Protein AF-A0A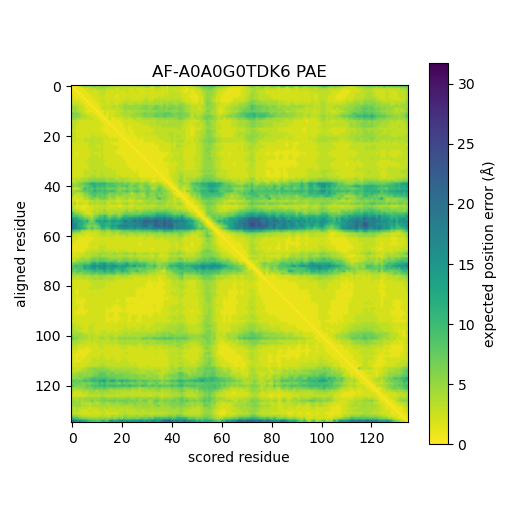0G0TDK6-F1 (afdb_monomer)

Mean predicted aligned error: 4.23 Å

pLDDT: mean 89.74, std 7.73, range [58.31, 97.94]

Structure (mmCIF, N/CA/C/O backbone):
data_AF-A0A0G0TDK6-F1
#
_entry.id   AF-A0A0G0TDK6-F1
#
loop_
_atom_site.group_PDB
_atom_site.id
_atom_site.type_symbol
_atom_site.label_atom_id
_atom_site.label_alt_id
_atom_site.label_comp_id
_atom_site.label_asym_id
_atom_site.label_entity_id
_atom_site.label_seq_id
_atom_site.pdbx_PDB_ins_code
_atom_site.Cartn_x
_atom_site.Cartn_y
_atom_site.Cartn_z
_atom_site.occupancy
_atom_site.B_iso_or_equiv
_atom_site.auth_seq_id
_atom_site.auth_comp_id
_atom_site.auth_asym_id
_atom_site.auth_atom_id
_atom_site.pdbx_PDB_model_num
ATOM 1 N N . MET A 1 1 ? -0.897 4.056 -14.294 1.00 89.38 1 MET A N 1
ATOM 2 C CA . MET A 1 1 ? -0.627 3.531 -12.942 1.00 89.38 1 MET A CA 1
ATOM 3 C C . MET A 1 1 ? -1.847 3.792 -12.076 1.00 89.38 1 MET A C 1
ATOM 5 O O . MET A 1 1 ? -2.436 4.852 -12.238 1.00 89.38 1 MET A O 1
ATOM 9 N N . LYS A 1 2 ? -2.252 2.847 -11.225 1.00 93.56 2 LYS A N 1
ATOM 10 C CA . LYS A 1 2 ? -3.374 3.014 -10.287 1.00 93.56 2 LYS A CA 1
ATOM 11 C C . LYS A 1 2 ? -3.031 2.382 -8.944 1.00 93.56 2 LYS A C 1
ATOM 13 O O . LYS A 1 2 ? -2.558 1.248 -8.937 1.00 93.56 2 LYS A O 1
ATOM 18 N N . LEU A 1 3 ? -3.294 3.082 -7.849 1.00 95.38 3 LEU A N 1
ATOM 19 C CA . LEU A 1 3 ? -3.232 2.559 -6.490 1.00 95.38 3 LEU A CA 1
ATOM 20 C C . LEU A 1 3 ? -4.650 2.274 -5.998 1.00 95.38 3 LEU A C 1
ATOM 22 O O . LEU A 1 3 ? -5.497 3.168 -5.995 1.00 95.38 3 LEU A O 1
ATOM 26 N N . LYS A 1 4 ? -4.889 1.039 -5.572 1.00 95.06 4 LYS A N 1
ATOM 27 C CA . LYS A 1 4 ? -6.138 0.610 -4.953 1.00 95.06 4 LYS A CA 1
ATOM 28 C C . LYS A 1 4 ? -5.852 0.143 -3.531 1.00 95.06 4 LYS A C 1
ATOM 30 O O . LYS A 1 4 ? -5.010 -0.729 -3.359 1.00 95.06 4 LYS A O 1
ATOM 35 N N . ALA A 1 5 ? -6.564 0.685 -2.553 1.00 94.38 5 ALA A N 1
ATOM 36 C CA . ALA A 1 5 ? -6.672 0.106 -1.221 1.00 94.38 5 ALA A CA 1
ATOM 37 C C . ALA A 1 5 ? -8.069 -0.505 -1.052 1.00 94.38 5 ALA A C 1
ATOM 39 O O . ALA A 1 5 ? -9.067 0.119 -1.414 1.00 94.38 5 ALA A O 1
ATOM 40 N N . VAL A 1 6 ? -8.152 -1.722 -0.537 1.00 92.75 6 VAL A N 1
ATOM 41 C CA . VAL A 1 6 ? -9.397 -2.407 -0.194 1.00 92.75 6 VAL A CA 1
ATOM 42 C C . VAL A 1 6 ? -9.394 -2.633 1.302 1.00 92.75 6 VAL A C 1
ATOM 44 O O . VAL A 1 6 ? -8.461 -3.227 1.828 1.00 92.75 6 VAL A O 1
ATOM 47 N N . VAL A 1 7 ? -10.423 -2.149 1.980 1.00 92.12 7 VAL A N 1
ATOM 48 C CA . VAL A 1 7 ? -10.542 -2.197 3.436 1.00 92.12 7 VAL A CA 1
ATOM 49 C C . VAL A 1 7 ? -11.741 -3.058 3.784 1.00 92.12 7 VAL A C 1
ATOM 51 O O . VAL A 1 7 ? -12.839 -2.834 3.265 1.00 92.12 7 VAL A O 1
ATOM 54 N N . HIS A 1 8 ? -11.531 -4.046 4.645 1.00 90.81 8 HIS A N 1
ATOM 55 C CA . HIS A 1 8 ? -12.609 -4.913 5.091 1.00 90.81 8 HIS A CA 1
ATOM 56 C C . HIS A 1 8 ? -13.589 -4.176 6.014 1.00 90.81 8 HIS A C 1
ATOM 58 O O . HIS A 1 8 ? -13.197 -3.259 6.736 1.00 90.81 8 HIS A O 1
ATOM 64 N N . GLU A 1 9 ? -14.862 -4.573 6.015 1.00 87.06 9 GLU A N 1
ATOM 65 C CA . GLU A 1 9 ? -15.903 -3.946 6.845 1.00 87.06 9 GLU A CA 1
ATOM 66 C C . GLU A 1 9 ? -15.649 -4.055 8.356 1.00 87.06 9 GLU A C 1
ATOM 68 O O . GLU A 1 9 ? -16.095 -3.199 9.114 1.00 87.06 9 GLU A O 1
ATOM 73 N N . SER A 1 10 ? -14.890 -5.065 8.795 1.00 87.62 10 SER A N 1
ATOM 74 C CA . SER A 1 10 ? -14.517 -5.229 10.206 1.00 87.62 10 SER A CA 1
ATOM 75 C C . SER A 1 10 ? -13.391 -4.294 10.662 1.00 87.62 10 SER A C 1
ATOM 77 O O . SER A 1 10 ? -13.049 -4.283 11.844 1.00 87.62 10 SER A O 1
ATOM 79 N N . CYS A 1 11 ? -12.797 -3.505 9.760 1.00 88.19 11 CYS A N 1
ATOM 80 C CA . CYS A 1 11 ? -11.860 -2.455 10.144 1.00 88.19 11 CYS A CA 1
ATOM 81 C C . CYS A 1 11 ? -12.594 -1.248 10.761 1.00 88.19 11 CYS A C 1
ATOM 83 O O . CYS A 1 11 ? -13.688 -0.903 10.314 1.00 88.19 11 CYS A O 1
ATOM 85 N N . PRO A 1 12 ? -11.974 -0.528 11.717 1.00 86.06 12 PRO A N 1
ATOM 86 C CA . PRO A 1 12 ? -12.574 0.671 12.300 1.00 86.06 12 PRO A CA 1
ATOM 87 C C . PRO A 1 12 ? -12.944 1.723 11.243 1.00 86.06 12 PRO A C 1
ATOM 89 O O . PRO A 1 12 ? -12.162 2.002 10.335 1.00 86.06 12 PRO A O 1
ATOM 92 N N . GLU A 1 13 ? -14.091 2.395 11.396 1.00 80.69 13 GLU A N 1
ATOM 93 C CA . GLU A 1 13 ? -14.535 3.447 10.459 1.00 80.69 13 GLU A CA 1
ATOM 94 C C . GLU A 1 13 ? -13.500 4.586 10.330 1.00 80.69 13 GLU A C 1
ATOM 96 O O . GLU A 1 13 ? -13.299 5.163 9.257 1.00 80.69 13 GLU A O 1
ATOM 101 N N . GLY A 1 14 ? -12.786 4.882 11.424 1.00 86.25 14 GLY A N 1
ATOM 102 C CA . GLY A 1 14 ? -11.685 5.846 11.435 1.00 86.25 14 GLY A CA 1
ATOM 103 C C . GLY A 1 14 ? -10.554 5.473 10.473 1.00 86.25 14 GLY A C 1
ATOM 104 O O . GLY A 1 14 ? -9.965 6.362 9.856 1.00 86.25 14 GLY A O 1
ATOM 105 N N . LEU A 1 15 ? -10.300 4.174 10.275 1.00 90.25 15 LEU A N 1
ATOM 106 C CA . LEU A 1 15 ? -9.274 3.696 9.357 1.00 90.25 15 LEU A CA 1
ATOM 107 C C . LEU A 1 15 ? -9.641 3.993 7.902 1.00 90.25 15 LEU A C 1
ATOM 109 O O . LEU A 1 15 ? -8.801 4.495 7.158 1.00 90.25 15 LEU A O 1
ATOM 113 N N . LEU A 1 16 ? -10.891 3.761 7.492 1.00 90.19 16 LEU A N 1
ATOM 114 C CA . LEU A 1 16 ? -11.320 4.082 6.128 1.00 90.19 16 LEU A CA 1
ATOM 115 C C . LEU A 1 16 ? -11.076 5.562 5.807 1.00 90.19 16 LEU A C 1
ATOM 117 O O . LEU A 1 16 ? -10.477 5.888 4.779 1.00 90.19 16 LEU A O 1
ATOM 121 N N . LYS A 1 17 ? -11.524 6.460 6.692 1.00 90.31 17 LYS A N 1
ATOM 122 C CA . LYS A 1 17 ? -11.373 7.912 6.501 1.00 90.31 17 LYS A CA 1
ATOM 123 C C . LYS A 1 17 ? -9.903 8.311 6.412 1.00 90.31 17 LYS A C 1
ATOM 125 O O . LYS A 1 17 ? -9.540 9.143 5.581 1.00 90.31 17 LYS A O 1
ATOM 130 N N . ALA A 1 18 ? -9.047 7.689 7.222 1.00 91.88 18 ALA A N 1
ATOM 131 C CA . ALA A 1 18 ? -7.609 7.910 7.173 1.00 91.88 18 ALA A CA 1
ATOM 132 C C . ALA A 1 18 ? -7.002 7.476 5.833 1.00 91.88 18 ALA A C 1
ATOM 134 O O . ALA A 1 18 ? -6.194 8.204 5.251 1.00 91.88 18 ALA A O 1
ATOM 135 N N . LEU A 1 19 ? -7.440 6.332 5.305 1.00 92.75 19 LEU A N 1
ATOM 136 C CA . LEU A 1 19 ? -6.977 5.814 4.020 1.00 92.75 19 LEU A CA 1
ATOM 137 C C . LEU A 1 19 ? -7.482 6.644 2.828 1.00 92.75 19 LEU A C 1
ATOM 139 O O . LEU A 1 19 ? -6.804 6.753 1.811 1.00 92.75 19 LEU A O 1
ATOM 143 N N . GLN A 1 20 ? -8.638 7.294 2.957 1.00 91.62 20 GLN A N 1
ATOM 144 C CA . GLN A 1 20 ? -9.164 8.241 1.965 1.00 91.62 20 GLN A CA 1
ATOM 145 C C . GLN A 1 20 ? -8.536 9.642 2.063 1.00 91.62 20 GLN A C 1
ATOM 147 O O . GLN A 1 20 ? -8.817 10.509 1.230 1.00 91.62 20 GLN A O 1
ATOM 152 N N . SER A 1 21 ? -7.703 9.894 3.076 1.00 92.25 21 SER A N 1
ATOM 153 C CA . SER A 1 21 ? -7.185 11.231 3.347 1.00 92.25 21 SER A CA 1
ATOM 154 C C . SER A 1 21 ? -6.208 11.723 2.274 1.00 92.25 21 SER A C 1
ATOM 156 O O . SER A 1 21 ? -5.408 10.978 1.702 1.00 92.25 21 SER A O 1
ATOM 158 N N . ILE A 1 22 ? -6.217 13.041 2.049 1.00 91.06 22 ILE A N 1
ATOM 159 C CA . ILE A 1 22 ? -5.241 13.699 1.171 1.00 91.06 22 ILE A CA 1
ATOM 160 C C . ILE A 1 22 ? -3.804 13.548 1.683 1.00 91.06 22 ILE A C 1
ATOM 162 O O . ILE A 1 22 ? -2.876 13.513 0.879 1.00 91.06 22 ILE A O 1
ATOM 166 N N . ASN A 1 23 ? -3.628 13.423 3.000 1.00 92.50 23 ASN A N 1
ATOM 167 C CA . ASN A 1 23 ? -2.320 13.273 3.627 1.00 92.50 23 ASN A CA 1
ATOM 168 C C . ASN A 1 23 ? -1.679 11.943 3.233 1.00 92.50 23 ASN A C 1
ATOM 170 O O . ASN A 1 23 ? -0.571 11.958 2.706 1.00 92.50 23 ASN A O 1
ATOM 174 N N . LEU A 1 24 ? -2.407 10.823 3.357 1.00 94.12 24 LEU A N 1
ATOM 175 C CA . LEU A 1 24 ? -1.906 9.528 2.890 1.00 94.12 24 LEU A CA 1
ATOM 176 C C . LEU A 1 24 ? -1.577 9.569 1.394 1.00 94.12 24 LEU A C 1
ATOM 178 O O . LEU A 1 24 ? -0.536 9.075 0.965 1.00 94.12 24 LEU A O 1
ATOM 182 N N . ARG A 1 25 ? -2.444 10.186 0.583 1.00 92.44 25 ARG A N 1
ATOM 183 C CA . ARG A 1 25 ? -2.190 10.319 -0.856 1.00 92.44 25 ARG A CA 1
ATOM 184 C C . ARG A 1 25 ? -0.889 11.078 -1.139 1.00 92.44 25 ARG A C 1
ATOM 186 O O . ARG A 1 25 ? -0.136 10.669 -2.021 1.00 92.44 25 ARG A O 1
ATOM 193 N N . ASN A 1 26 ? -0.631 12.164 -0.414 1.00 93.06 26 ASN A N 1
ATOM 194 C CA . ASN A 1 26 ? 0.601 12.939 -0.549 1.00 93.06 26 ASN A CA 1
ATOM 195 C C . ASN A 1 26 ? 1.822 12.133 -0.086 1.00 93.06 26 ASN A C 1
ATOM 197 O O . ASN A 1 26 ? 2.835 12.132 -0.779 1.00 93.06 26 ASN A O 1
ATOM 201 N N . ASP A 1 27 ? 1.712 11.388 1.013 1.00 95.00 27 ASP A N 1
ATOM 202 C CA . ASP A 1 27 ? 2.790 10.522 1.495 1.00 95.00 27 ASP A CA 1
ATOM 203 C C . ASP A 1 27 ? 3.146 9.447 0.467 1.00 95.00 27 ASP A C 1
ATOM 205 O O . ASP A 1 27 ? 4.319 9.273 0.141 1.00 95.00 27 ASP A O 1
ATOM 209 N N . VAL A 1 28 ? 2.150 8.777 -0.121 1.00 95.06 28 VAL A N 1
ATOM 210 C CA . VAL A 1 28 ? 2.386 7.810 -1.202 1.00 95.06 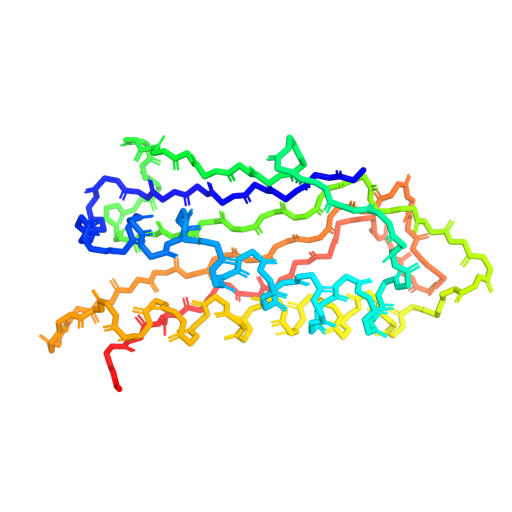28 VAL A CA 1
ATOM 211 C C . VAL A 1 28 ? 3.028 8.492 -2.413 1.00 95.06 28 VAL A C 1
ATOM 213 O O . VAL A 1 28 ? 3.978 7.959 -2.992 1.00 95.06 28 VAL A O 1
ATOM 216 N N . LEU A 1 29 ? 2.553 9.680 -2.795 1.00 93.75 29 LEU A N 1
ATOM 217 C CA . LEU A 1 29 ? 3.110 10.425 -3.922 1.00 93.75 29 LEU A CA 1
ATOM 218 C C . LEU A 1 29 ? 4.594 10.752 -3.719 1.00 93.75 29 LEU A C 1
ATOM 220 O O . LEU A 1 29 ? 5.406 10.454 -4.596 1.00 93.75 29 LEU A O 1
ATOM 224 N N . GLU A 1 30 ? 4.956 11.346 -2.584 1.00 94.56 30 GLU A N 1
ATOM 225 C CA . GLU A 1 30 ? 6.327 11.790 -2.330 1.00 94.56 30 GLU A CA 1
ATOM 226 C C . GLU A 1 30 ? 7.254 10.620 -1.996 1.00 94.56 30 GLU A C 1
ATOM 228 O O . GLU A 1 30 ? 8.315 10.470 -2.608 1.00 94.56 30 GLU A O 1
ATOM 233 N N . ARG A 1 31 ? 6.850 9.770 -1.047 1.00 96.38 31 ARG A N 1
A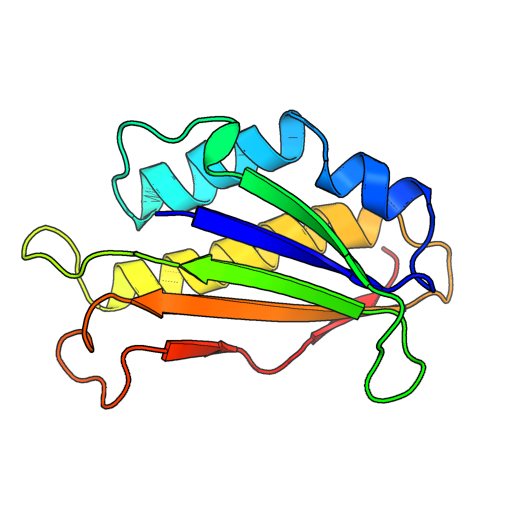TOM 234 C CA . ARG A 1 31 ? 7.716 8.732 -0.472 1.00 96.38 31 ARG A CA 1
ATOM 235 C C . ARG A 1 31 ? 7.835 7.512 -1.368 1.00 96.38 31 ARG A C 1
ATOM 237 O O . ARG A 1 31 ? 8.902 6.915 -1.397 1.00 96.38 31 ARG A O 1
ATOM 244 N N . VAL A 1 32 ? 6.790 7.162 -2.120 1.00 95.62 32 VAL A N 1
ATOM 245 C CA . VAL A 1 32 ? 6.779 5.960 -2.970 1.00 95.62 32 VAL A CA 1
ATOM 246 C C . VAL A 1 3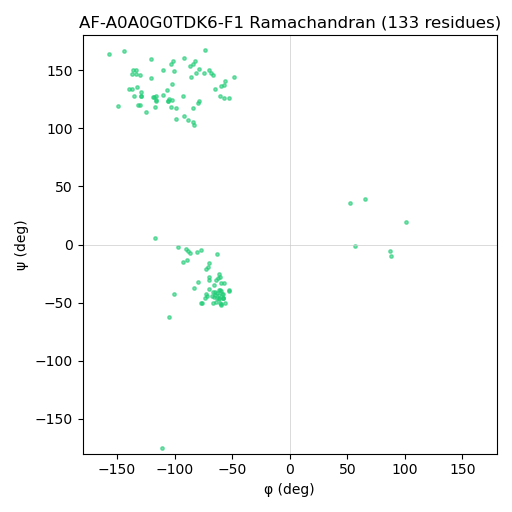2 ? 6.947 6.338 -4.438 1.00 95.62 32 VAL A C 1
ATOM 248 O O . VAL A 1 32 ? 7.933 5.974 -5.087 1.00 95.62 32 VAL A O 1
ATOM 251 N N . LEU A 1 33 ? 5.993 7.096 -4.982 1.00 93.75 33 LEU A N 1
ATOM 252 C CA . LEU A 1 33 ? 5.871 7.271 -6.427 1.00 93.75 33 LEU A CA 1
ATOM 253 C C . LEU A 1 33 ? 6.976 8.151 -7.014 1.00 93.75 33 LEU A C 1
ATOM 255 O O . LEU A 1 33 ? 7.546 7.802 -8.047 1.00 93.75 33 LEU A O 1
ATOM 259 N N . ARG A 1 34 ? 7.304 9.277 -6.377 1.00 93.00 34 ARG A N 1
ATOM 260 C CA . ARG A 1 34 ? 8.368 10.178 -6.840 1.00 93.00 34 ARG A CA 1
ATOM 261 C C . ARG A 1 34 ? 9.748 9.641 -6.501 1.00 93.00 34 ARG A C 1
ATOM 263 O O . ARG A 1 34 ? 10.589 9.547 -7.393 1.00 93.00 34 ARG A O 1
ATOM 270 N N . LYS A 1 35 ? 9.961 9.258 -5.240 1.00 93.94 35 LYS A N 1
ATOM 271 C CA . LYS A 1 35 ? 11.265 8.817 -4.734 1.00 93.94 35 LYS A CA 1
ATOM 272 C C . LYS A 1 35 ? 11.762 7.532 -5.394 1.00 93.94 35 LYS A 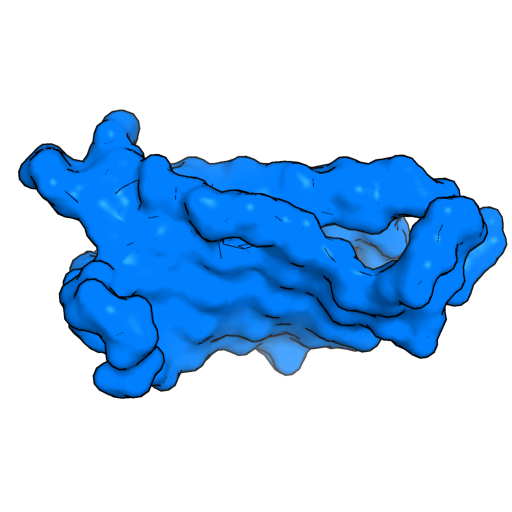C 1
ATOM 274 O O . LYS A 1 35 ? 12.900 7.499 -5.852 1.00 93.94 35 LYS A O 1
ATOM 279 N N . HIS A 1 36 ? 10.924 6.499 -5.466 1.00 94.00 36 HIS A N 1
ATOM 280 C CA . HIS A 1 36 ? 11.343 5.182 -5.952 1.00 94.00 36 HIS A CA 1
ATOM 281 C C . HIS A 1 36 ? 10.924 4.947 -7.406 1.00 94.00 36 HIS A C 1
ATOM 283 O O . HIS A 1 36 ? 11.718 4.491 -8.224 1.00 94.00 36 HIS A O 1
ATOM 289 N N . LEU A 1 37 ? 9.700 5.331 -7.783 1.00 92.12 37 LEU A N 1
ATOM 290 C CA . LEU A 1 37 ? 9.166 5.027 -9.118 1.00 92.12 37 LEU A CA 1
ATOM 291 C C . LEU A 1 37 ? 9.312 6.162 -10.143 1.00 92.12 37 LEU A C 1
ATOM 293 O O . LEU A 1 37 ? 8.964 5.966 -11.311 1.00 92.12 37 LEU A O 1
ATOM 297 N N . ARG A 1 38 ? 9.850 7.322 -9.740 1.00 90.00 38 ARG A N 1
ATOM 298 C CA . ARG A 1 38 ? 10.093 8.503 -10.592 1.00 90.00 38 ARG A CA 1
ATOM 299 C C . ARG A 1 38 ? 8.849 8.960 -11.369 1.00 90.00 38 ARG A C 1
ATOM 301 O O . ARG A 1 38 ? 8.935 9.386 -12.523 1.00 90.00 38 ARG A O 1
ATOM 308 N N . VAL A 1 39 ? 7.675 8.845 -10.752 1.00 86.75 39 VAL A N 1
ATOM 309 C CA . VAL A 1 39 ? 6.389 9.234 -11.343 1.00 86.75 39 VAL A CA 1
ATOM 310 C C . VAL A 1 39 ? 6.206 10.746 -11.229 1.00 86.75 39 VAL A C 1
ATOM 312 O O . VAL A 1 39 ? 6.208 11.299 -10.134 1.00 86.75 39 VAL A O 1
ATOM 315 N N . GLY A 1 40 ? 6.025 11.422 -12.368 1.00 76.81 40 GLY A N 1
ATOM 316 C CA . GLY A 1 40 ? 5.858 12.881 -12.407 1.00 76.81 40 GLY A CA 1
ATOM 317 C C . GLY A 1 40 ? 4.431 13.371 -12.136 1.00 76.81 40 GLY A C 1
ATOM 318 O O . GLY A 1 40 ? 4.248 14.397 -11.488 1.00 76.81 40 GLY A O 1
ATOM 319 N N . LYS A 1 41 ? 3.410 12.652 -12.622 1.00 77.50 41 LYS A N 1
ATOM 320 C CA . LYS A 1 41 ? 1.991 12.993 -12.430 1.00 77.50 41 LYS A CA 1
ATOM 321 C C . LYS A 1 41 ? 1.234 11.778 -11.903 1.00 77.50 41 LYS A C 1
ATOM 323 O O . LYS A 1 41 ? 1.316 10.704 -12.491 1.00 77.50 41 LYS A O 1
ATOM 328 N N . PHE A 1 42 ? 0.507 11.977 -10.811 1.00 81.81 42 PHE A N 1
ATOM 329 C CA . PHE A 1 42 ? -0.398 11.007 -10.208 1.00 81.81 42 PHE A CA 1
ATOM 330 C C . PHE A 1 42 ? -1.517 11.800 -9.538 1.00 81.81 42 PHE A C 1
ATOM 332 O O . PHE A 1 42 ? -1.243 12.672 -8.709 1.00 81.81 42 PHE A O 1
ATOM 339 N N . GLY A 1 43 ? -2.749 11.590 -9.979 1.00 75.81 43 GLY A N 1
ATOM 340 C CA . GLY A 1 43 ? -3.892 12.393 -9.590 1.00 75.81 43 GLY A CA 1
ATOM 341 C C . GLY A 1 43 ? -4.891 11.632 -8.719 1.00 75.81 43 GLY A C 1
ATOM 342 O O . GLY A 1 43 ? -4.667 10.490 -8.314 1.00 75.81 43 GLY A O 1
ATOM 343 N N . PRO A 1 44 ? -6.023 12.283 -8.403 1.00 72.75 44 PRO A N 1
ATOM 344 C CA . PRO A 1 44 ? -7.084 11.680 -7.605 1.00 72.75 44 PRO A CA 1
ATOM 345 C C . PRO A 1 44 ? -7.742 10.467 -8.276 1.00 72.75 44 PRO A C 1
ATOM 347 O O . PRO A 1 44 ? -8.185 9.569 -7.577 1.00 72.75 44 PRO A O 1
ATOM 350 N N . ALA A 1 45 ? -7.804 10.421 -9.611 1.00 79.00 45 ALA A N 1
ATOM 351 C CA . ALA A 1 45 ? -8.431 9.317 -10.343 1.00 79.00 45 ALA A CA 1
ATOM 352 C C . ALA A 1 45 ? -7.588 8.029 -10.308 1.00 79.00 45 ALA A C 1
ATOM 354 O O . ALA A 1 45 ? -8.096 6.930 -10.530 1.00 79.00 45 ALA A O 1
ATOM 355 N N . GLU A 1 46 ? -6.291 8.165 -10.040 1.00 87.56 46 GLU A N 1
ATOM 356 C CA . GLU A 1 46 ? -5.346 7.066 -9.919 1.00 87.56 46 GLU A CA 1
ATOM 357 C C . GLU A 1 46 ? -5.258 6.504 -8.493 1.00 87.56 46 GLU A C 1
ATOM 359 O O . GLU A 1 46 ? -4.598 5.484 -8.308 1.00 87.56 46 GLU A O 1
ATOM 364 N N . PHE A 1 47 ? -5.924 7.116 -7.506 1.00 89.94 47 PHE A N 1
ATOM 365 C CA . PHE A 1 47 ? -5.961 6.678 -6.108 1.00 89.94 47 PHE A CA 1
ATOM 366 C C . PHE A 1 47 ? -7.389 6.303 -5.705 1.00 89.94 47 PHE A C 1
ATOM 368 O O . PHE A 1 47 ? -8.277 7.152 -5.704 1.00 89.94 47 PHE A O 1
ATOM 375 N N . TYR A 1 48 ? -7.617 5.046 -5.333 1.00 90.44 48 TYR A N 1
ATOM 376 C CA . TYR A 1 48 ? -8.947 4.562 -4.975 1.00 90.44 48 TYR A CA 1
ATOM 377 C C . TYR A 1 48 ? -8.921 3.763 -3.677 1.00 90.44 48 TYR A C 1
ATOM 379 O O . TYR A 1 48 ? -8.066 2.899 -3.497 1.00 90.44 48 TYR A O 1
ATOM 387 N N . VAL A 1 49 ? -9.891 4.018 -2.801 1.00 91.25 49 VAL A N 1
ATOM 388 C CA . VAL A 1 49 ? -10.125 3.232 -1.586 1.00 91.25 49 VAL A CA 1
ATOM 389 C C . VAL A 1 49 ? -11.517 2.635 -1.681 1.00 91.25 49 VAL A C 1
ATOM 391 O O . VAL A 1 49 ? -12.482 3.360 -1.921 1.00 91.25 49 VAL A O 1
ATOM 394 N N . GLN A 1 50 ? -11.616 1.324 -1.508 1.00 89.44 50 GLN A N 1
ATOM 395 C CA . GLN A 1 50 ? -12.862 0.579 -1.597 1.00 89.44 50 GLN A CA 1
ATOM 396 C C . GLN A 1 50 ? -13.143 -0.142 -0.280 1.00 89.44 50 GLN A C 1
ATOM 398 O O . GLN A 1 50 ? -12.225 -0.684 0.329 1.00 89.44 50 GLN A O 1
ATOM 403 N N . HIS A 1 51 ? -14.414 -0.216 0.104 1.00 88.00 51 HIS A N 1
ATOM 404 C CA . HIS A 1 51 ? -14.870 -1.187 1.094 1.00 88.00 51 HIS A CA 1
ATOM 405 C C . HIS A 1 51 ? -15.102 -2.564 0.471 1.00 88.00 51 HIS A C 1
ATOM 407 O O . HIS A 1 51 ? -15.515 -2.669 -0.689 1.00 88.00 51 HIS A O 1
ATOM 413 N N . CYS A 1 52 ? -14.861 -3.605 1.259 1.00 82.25 52 CYS A N 1
ATOM 414 C CA . CYS A 1 52 ? -15.180 -4.983 0.920 1.00 82.25 52 CYS A CA 1
ATOM 415 C C . CYS A 1 52 ? -15.799 -5.686 2.131 1.00 82.25 52 CYS A C 1
ATOM 417 O O . CYS A 1 52 ? -15.293 -5.565 3.243 1.00 82.25 52 CYS A O 1
ATOM 419 N N . ASP A 1 53 ? -16.885 -6.405 1.888 1.00 73.81 53 ASP A N 1
ATOM 420 C CA . ASP A 1 53 ? -17.587 -7.294 2.821 1.00 73.81 53 ASP A CA 1
ATOM 421 C C . ASP A 1 53 ? -17.089 -8.749 2.719 1.00 73.81 53 ASP A C 1
ATOM 423 O O . ASP A 1 53 ? -17.314 -9.574 3.599 1.00 73.81 53 ASP A O 1
ATOM 427 N N . LEU A 1 54 ? -16.367 -9.078 1.645 1.00 64.31 54 LEU A N 1
ATOM 428 C CA . LEU A 1 54 ? -15.697 -10.361 1.485 1.00 64.31 54 LEU A CA 1
ATOM 429 C C . LEU A 1 54 ? -14.334 -10.350 2.205 1.00 64.31 54 LEU A C 1
ATOM 431 O O . LEU A 1 54 ? -13.361 -9.813 1.669 1.00 64.31 54 LEU A O 1
ATOM 435 N N . ALA A 1 55 ? -14.240 -10.971 3.385 1.00 59.00 55 ALA A N 1
ATOM 436 C CA . ALA A 1 55 ? -12.966 -11.380 3.989 1.00 59.00 55 ALA A CA 1
ATOM 437 C C . ALA A 1 55 ? -12.725 -12.876 3.811 1.00 59.00 55 ALA A C 1
ATOM 439 O O . ALA A 1 55 ? -13.590 -13.713 4.074 1.00 59.00 55 ALA A O 1
ATOM 440 N N . ILE A 1 56 ? -11.485 -13.225 3.481 1.00 58.31 56 ILE A N 1
ATOM 441 C CA . ILE A 1 56 ? -10.972 -14.570 3.715 1.00 58.31 56 ILE A CA 1
ATOM 442 C C . ILE A 1 56 ? -10.494 -14.598 5.172 1.00 58.31 56 ILE A C 1
ATOM 444 O O . ILE A 1 56 ? -9.465 -14.017 5.493 1.00 58.31 56 ILE A O 1
ATOM 448 N N . GLY A 1 57 ? -11.248 -15.255 6.059 1.00 61.34 57 GLY A N 1
ATOM 449 C CA . GLY A 1 57 ? -10.785 -15.560 7.420 1.00 61.34 57 GLY A CA 1
ATOM 450 C C . GLY A 1 57 ? -11.278 -14.664 8.566 1.00 61.34 57 GLY A C 1
ATOM 451 O O . GLY A 1 57 ? -10.676 -14.714 9.630 1.00 61.34 57 GLY A O 1
ATOM 452 N N . ASN A 1 58 ? -12.368 -13.900 8.412 1.00 67.06 58 ASN A N 1
ATOM 453 C CA . ASN A 1 58 ? -12.994 -13.054 9.457 1.00 67.06 58 ASN A CA 1
ATOM 454 C C . ASN A 1 58 ? -12.101 -11.985 10.126 1.00 67.06 58 ASN A C 1
ATOM 456 O O . ASN A 1 58 ? -12.586 -11.240 10.980 1.00 67.06 58 ASN A O 1
ATOM 460 N N . GLU A 1 59 ? -10.822 -11.870 9.772 1.00 81.12 59 GLU A N 1
ATOM 461 C CA . GLU A 1 59 ? -9.927 -10.886 10.378 1.00 81.12 59 GLU A CA 1
ATOM 462 C C . GLU A 1 59 ? -10.026 -9.520 9.674 1.00 81.12 59 GLU A C 1
ATOM 464 O O . GLU A 1 59 ? -10.200 -9.467 8.453 1.00 81.12 59 GLU A O 1
ATOM 469 N N . PRO A 1 60 ? -9.912 -8.393 10.409 1.00 88.88 60 PRO A N 1
ATOM 470 C CA . PRO A 1 60 ? -9.791 -7.077 9.790 1.00 88.88 60 PRO A CA 1
ATOM 471 C C . PRO A 1 60 ? -8.589 -7.041 8.850 1.00 88.88 60 PRO A C 1
ATOM 473 O O . PRO A 1 60 ? -7.471 -7.354 9.260 1.00 88.88 60 PRO A O 1
ATOM 476 N N . MET A 1 61 ? -8.814 -6.651 7.595 1.00 92.06 61 MET A N 1
ATOM 477 C CA . MET A 1 61 ? -7.775 -6.636 6.569 1.00 92.06 61 MET A CA 1
ATOM 478 C C . MET A 1 61 ? -7.797 -5.367 5.718 1.00 92.06 61 MET A C 1
ATOM 480 O O . MET A 1 61 ? -8.845 -4.775 5.451 1.00 92.06 61 MET A O 1
ATOM 484 N N . CYS A 1 62 ? -6.613 -4.994 5.246 1.00 93.75 62 CYS A N 1
ATOM 485 C CA . CYS A 1 62 ? -6.381 -3.950 4.266 1.00 93.75 62 CYS A CA 1
ATOM 486 C C . CYS A 1 62 ? -5.477 -4.505 3.157 1.00 93.75 62 CYS A C 1
ATOM 488 O O . CYS A 1 62 ? -4.347 -4.914 3.419 1.00 93.75 62 CYS A O 1
ATOM 490 N N . GLU A 1 63 ? -5.958 -4.519 1.918 1.00 94.25 63 GLU A N 1
ATOM 491 C CA . GLU A 1 63 ? -5.165 -4.883 0.744 1.00 94.25 63 GLU A CA 1
ATOM 492 C C . GLU A 1 63 ? -4.801 -3.633 -0.051 1.00 94.25 63 GLU A C 1
ATOM 494 O O . GLU A 1 63 ? -5.671 -2.883 -0.484 1.00 94.25 63 GLU A O 1
ATOM 499 N N . VAL A 1 64 ? -3.513 -3.427 -0.299 1.00 96.06 64 VAL A N 1
ATOM 500 C CA . VAL A 1 64 ? -2.979 -2.310 -1.071 1.00 96.06 64 VAL A CA 1
ATOM 501 C C . VAL A 1 64 ? -2.311 -2.848 -2.321 1.00 96.06 64 VAL A C 1
ATOM 503 O O . VAL A 1 64 ? -1.379 -3.647 -2.263 1.00 96.06 64 VAL A O 1
ATOM 506 N N . ARG A 1 65 ? -2.757 -2.365 -3.474 1.00 95.94 65 ARG A N 1
ATOM 507 C CA . ARG A 1 65 ? -2.269 -2.808 -4.772 1.00 95.94 65 ARG A CA 1
ATOM 508 C C . ARG A 1 65 ? -1.922 -1.625 -5.654 1.00 95.94 65 ARG A C 1
ATOM 510 O O . ARG A 1 65 ? -2.787 -0.820 -6.006 1.00 95.94 65 ARG A O 1
ATOM 517 N N . LEU A 1 66 ? -0.665 -1.550 -6.072 1.00 95.75 66 LEU A N 1
ATOM 518 C CA . LEU A 1 66 ? -0.199 -0.585 -7.061 1.00 95.75 66 LEU A CA 1
ATOM 519 C C . LEU A 1 66 ? -0.026 -1.283 -8.414 1.00 95.75 66 LEU A C 1
ATOM 521 O O . LEU A 1 66 ? 0.762 -2.209 -8.555 1.00 95.75 66 LEU A O 1
ATOM 525 N N . THR A 1 67 ? -0.776 -0.848 -9.424 1.00 94.00 67 THR A N 1
ATOM 526 C CA . THR A 1 67 ? -0.870 -1.510 -10.735 1.00 94.00 67 THR A CA 1
ATOM 527 C C . THR A 1 67 ? -0.444 -0.615 -11.889 1.00 94.00 67 THR A C 1
ATOM 529 O O . THR A 1 67 ? -0.473 0.620 -11.803 1.00 94.00 67 THR A O 1
ATOM 532 N N . GLY A 1 68 ? -0.096 -1.242 -13.016 1.00 88.12 68 GLY A N 1
ATOM 533 C CA . GLY A 1 68 ? 0.290 -0.534 -14.237 1.00 88.12 68 GLY A CA 1
ATOM 534 C C . GLY A 1 68 ? 1.582 0.249 -14.037 1.00 88.12 68 GLY A C 1
ATOM 535 O O . GLY A 1 68 ? 1.690 1.400 -14.473 1.00 88.12 68 GLY A O 1
ATOM 536 N N . VAL A 1 69 ? 2.517 -0.348 -13.297 1.00 90.12 69 VAL A N 1
ATOM 537 C CA . VAL A 1 69 ? 3.851 0.193 -13.074 1.00 90.12 69 VAL A CA 1
ATOM 538 C C . VAL A 1 69 ? 4.746 -0.303 -14.191 1.00 90.12 69 VAL A C 1
ATOM 540 O O . VAL A 1 69 ? 5.096 -1.476 -14.246 1.00 90.12 69 VAL A O 1
ATOM 543 N N . SER A 1 70 ? 5.106 0.592 -15.109 1.00 87.62 70 SER A N 1
ATOM 544 C CA . SER A 1 70 ? 5.951 0.169 -16.220 1.00 87.62 70 SER A CA 1
ATOM 545 C C . SER A 1 70 ? 7.341 -0.229 -15.749 1.00 87.62 70 SER A C 1
ATOM 547 O O . SER A 1 70 ? 7.882 0.425 -14.865 1.00 87.62 70 SER A O 1
ATOM 549 N N . VAL A 1 71 ? 7.965 -1.210 -16.378 1.00 84.56 71 VAL A N 1
ATOM 550 C CA . VAL A 1 71 ? 9.410 -1.423 -16.269 1.00 84.56 71 VAL A CA 1
ATOM 551 C C . VAL A 1 71 ? 10.081 -0.685 -17.422 1.00 84.56 71 VAL A C 1
ATOM 553 O O . VAL A 1 71 ? 9.690 -0.821 -18.580 1.00 84.56 71 VAL A O 1
ATOM 556 N N . ASN A 1 72 ? 11.069 0.158 -17.122 1.00 81.25 72 ASN A N 1
ATOM 557 C CA . ASN A 1 72 ? 11.828 0.883 -18.139 1.00 81.25 72 ASN A CA 1
ATOM 558 C C . ASN A 1 72 ? 13.297 1.012 -17.735 1.00 81.25 72 ASN A C 1
ATOM 560 O O . ASN A 1 72 ? 13.650 0.820 -16.578 1.00 81.25 72 ASN A O 1
ATOM 564 N N . THR A 1 73 ? 14.145 1.407 -18.682 1.00 73.62 73 THR A N 1
ATOM 565 C CA . THR A 1 73 ? 15.597 1.559 -18.481 1.00 73.62 73 THR A CA 1
ATOM 566 C C . THR A 1 73 ? 15.985 2.632 -17.460 1.00 73.62 73 THR A C 1
ATOM 568 O O . THR A 1 73 ? 17.152 2.746 -17.107 1.00 73.62 73 THR A O 1
ATOM 571 N N . ARG A 1 74 ? 15.028 3.438 -16.978 1.00 78.06 74 ARG A N 1
ATOM 572 C CA . ARG A 1 74 ? 15.266 4.474 -15.964 1.00 78.06 74 ARG A CA 1
ATOM 573 C C . ARG A 1 74 ? 15.091 3.961 -14.536 1.00 78.06 74 ARG A C 1
ATOM 575 O O . ARG A 1 74 ? 15.295 4.752 -13.620 1.00 78.06 74 ARG A O 1
ATOM 582 N N . ARG A 1 75 ? 14.675 2.708 -14.339 1.00 83.00 75 ARG A N 1
ATOM 583 C CA . ARG A 1 75 ? 14.425 2.116 -13.021 1.00 83.00 75 ARG A CA 1
ATOM 584 C C . ARG A 1 75 ? 15.151 0.790 -12.886 1.00 83.00 75 ARG A C 1
ATOM 586 O O . ARG A 1 75 ? 15.071 -0.053 -13.776 1.00 83.00 75 ARG A O 1
ATOM 593 N N . ALA A 1 76 ? 15.858 0.629 -11.778 1.00 87.94 76 ALA A N 1
ATOM 594 C CA . ALA A 1 76 ? 16.503 -0.622 -11.415 1.00 87.94 76 ALA A CA 1
ATOM 595 C C . ALA A 1 76 ? 15.491 -1.565 -10.748 1.00 87.94 76 ALA A C 1
ATOM 597 O O . ALA A 1 76 ? 14.504 -1.108 -10.176 1.00 87.94 76 ALA A O 1
ATOM 598 N N . THR A 1 77 ? 15.756 -2.875 -10.749 1.00 89.94 77 THR A N 1
ATOM 599 C CA . THR A 1 77 ? 14.915 -3.860 -10.039 1.00 89.94 77 THR A CA 1
ATOM 600 C C . THR A 1 77 ? 14.718 -3.480 -8.562 1.00 89.94 77 THR A C 1
ATOM 602 O O . THR A 1 77 ? 13.606 -3.538 -8.043 1.00 89.94 77 THR A O 1
ATOM 605 N N . TYR A 1 78 ? 15.774 -2.973 -7.916 1.00 93.00 78 TYR A N 1
ATOM 606 C CA . TYR A 1 78 ? 15.743 -2.492 -6.530 1.00 93.00 78 TYR A CA 1
ATOM 607 C C . TYR A 1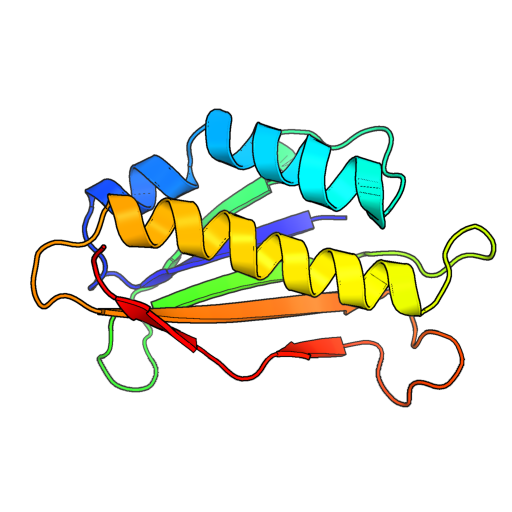 78 ? 14.765 -1.328 -6.286 1.00 93.00 78 TYR A C 1
ATOM 609 O O . TYR A 1 78 ? 14.235 -1.198 -5.183 1.00 93.00 78 TYR A O 1
ATOM 617 N N . ASP A 1 79 ? 14.476 -0.502 -7.299 1.00 94.25 79 ASP A N 1
ATOM 618 C CA . ASP A 1 79 ? 13.524 0.607 -7.160 1.00 94.25 79 ASP A CA 1
ATOM 619 C C . ASP A 1 79 ? 12.098 0.087 -6.911 1.00 94.25 79 ASP A C 1
ATOM 621 O O . ASP A 1 79 ? 11.342 0.693 -6.153 1.00 94.25 79 ASP A O 1
ATOM 625 N N . PHE A 1 80 ? 11.725 -1.046 -7.518 1.00 94.81 80 PHE A N 1
ATOM 626 C CA . PHE A 1 80 ? 10.399 -1.646 -7.342 1.00 94.81 80 PHE A CA 1
ATOM 627 C C . PHE A 1 80 ? 10.239 -2.277 -5.959 1.00 94.81 80 PHE A C 1
ATOM 629 O O . PHE A 1 80 ? 9.218 -2.063 -5.310 1.00 94.81 80 PHE A O 1
ATOM 636 N N . HIS A 1 81 ? 11.268 -2.981 -5.483 1.00 95.31 81 HIS A N 1
ATOM 637 C CA . HIS A 1 81 ? 11.294 -3.547 -4.130 1.00 95.31 81 HIS A CA 1
ATOM 638 C C . HIS A 1 81 ? 11.283 -2.451 -3.058 1.00 95.31 81 HIS A C 1
ATOM 640 O O . HIS A 1 81 ? 10.480 -2.506 -2.132 1.00 95.31 81 HIS A O 1
ATOM 646 N N . SER A 1 82 ? 12.072 -1.388 -3.244 1.00 96.50 82 SER A N 1
ATOM 647 C CA . SER A 1 82 ? 12.051 -0.222 -2.350 1.00 96.50 82 SER A CA 1
ATOM 648 C C . SER A 1 82 ? 10.688 0.474 -2.331 1.00 96.50 82 SER A C 1
ATOM 650 O O . SER A 1 82 ? 10.226 0.915 -1.282 1.00 96.50 82 SER A O 1
ATOM 652 N N . ALA A 1 83 ? 10.024 0.578 -3.488 1.00 96.19 83 ALA A N 1
ATOM 653 C CA . ALA A 1 83 ? 8.679 1.136 -3.562 1.00 96.19 83 ALA A CA 1
ATOM 654 C C . ALA A 1 83 ? 7.657 0.266 -2.817 1.00 96.19 83 ALA A C 1
ATOM 656 O O . ALA A 1 83 ? 6.792 0.809 -2.135 1.00 96.19 83 ALA A O 1
ATOM 657 N N . LEU A 1 84 ? 7.758 -1.061 -2.938 1.00 96.75 84 LEU A N 1
ATOM 658 C CA . LEU A 1 84 ? 6.890 -2.010 -2.243 1.00 96.75 84 LEU A CA 1
ATOM 659 C C . LEU A 1 84 ? 7.057 -1.908 -0.718 1.00 96.75 84 LEU A C 1
ATOM 661 O O . LEU A 1 84 ? 6.066 -1.803 0.002 1.00 96.75 84 LEU A O 1
ATOM 665 N N . GLU A 1 85 ? 8.301 -1.852 -0.240 1.00 97.06 85 GLU A N 1
ATOM 666 C CA . GLU A 1 85 ? 8.636 -1.664 1.178 1.00 97.06 85 GLU A CA 1
ATOM 667 C C . GLU A 1 85 ? 8.133 -0.338 1.744 1.00 97.06 85 GLU A C 1
ATOM 669 O O . GLU A 1 85 ? 7.528 -0.293 2.816 1.00 97.06 85 GLU A O 1
ATOM 674 N N . GLU A 1 86 ? 8.361 0.763 1.029 1.00 97.94 86 GLU A N 1
ATOM 675 C CA . GLU A 1 86 ? 7.932 2.075 1.505 1.00 97.94 86 GLU A CA 1
ATOM 676 C C . GLU A 1 86 ? 6.401 2.208 1.470 1.00 97.94 86 GLU A C 1
ATOM 678 O O . GLU A 1 86 ? 5.826 2.869 2.333 1.00 97.94 86 GLU A O 1
ATOM 683 N N . LEU A 1 87 ? 5.721 1.539 0.530 1.00 97.25 87 LEU A N 1
ATOM 684 C CA . LEU A 1 87 ? 4.260 1.480 0.492 1.00 97.25 87 LEU A CA 1
ATOM 685 C C . LEU A 1 87 ? 3.692 0.728 1.705 1.00 97.25 87 LEU A C 1
ATOM 687 O O . LEU A 1 87 ? 2.771 1.234 2.346 1.00 97.25 87 LEU A O 1
ATOM 691 N N . GLU A 1 88 ? 4.271 -0.421 2.068 1.00 97.81 88 GLU A N 1
ATOM 692 C CA . GLU A 1 88 ? 3.932 -1.147 3.303 1.00 97.81 88 GLU A CA 1
ATOM 693 C C . GLU A 1 88 ? 4.140 -0.276 4.540 1.00 97.81 88 GLU A C 1
ATOM 695 O O . GLU A 1 88 ? 3.246 -0.174 5.385 1.00 97.81 88 GLU A O 1
ATOM 700 N N . ARG A 1 89 ? 5.277 0.421 4.621 1.00 97.88 89 ARG A N 1
ATOM 701 C CA . ARG A 1 89 ? 5.586 1.319 5.736 1.00 97.88 89 ARG A CA 1
ATOM 702 C C . ARG A 1 89 ? 4.561 2.448 5.865 1.00 97.88 89 ARG A C 1
ATOM 704 O O . ARG A 1 89 ? 4.024 2.651 6.952 1.00 97.88 89 ARG A O 1
ATOM 711 N N . VAL A 1 90 ? 4.263 3.154 4.773 1.00 97.44 90 VAL A N 1
ATOM 712 C CA . VAL A 1 90 ? 3.303 4.273 4.760 1.00 97.44 90 VAL A CA 1
ATOM 713 C C . VAL A 1 90 ? 1.919 3.818 5.236 1.00 97.44 90 VAL A C 1
ATOM 715 O O . VAL A 1 90 ? 1.311 4.470 6.086 1.00 97.44 90 VAL A O 1
ATOM 718 N N . TYR A 1 91 ? 1.424 2.679 4.744 1.00 97.00 91 TYR A N 1
ATOM 719 C CA . TYR A 1 91 ? 0.122 2.160 5.170 1.00 97.00 91 TYR A CA 1
ATOM 720 C C . TYR A 1 91 ? 0.142 1.643 6.610 1.00 97.00 91 TYR A C 1
ATOM 722 O O . TYR A 1 91 ? -0.803 1.901 7.352 1.00 97.00 91 TYR A O 1
ATOM 730 N N . THR A 1 92 ? 1.223 0.993 7.043 1.00 97.12 92 THR A N 1
ATOM 731 C CA . THR A 1 92 ? 1.403 0.554 8.437 1.00 97.12 92 THR A CA 1
ATOM 732 C C . THR A 1 92 ? 1.330 1.730 9.408 1.00 97.12 92 THR A C 1
ATOM 734 O O . THR A 1 92 ? 0.627 1.652 10.414 1.00 97.12 92 THR A O 1
ATOM 737 N N . GLU A 1 93 ? 2.018 2.835 9.103 1.00 96.56 93 GLU A N 1
ATOM 738 C CA . GLU A 1 93 ? 2.010 4.054 9.921 1.00 96.56 93 GLU A CA 1
ATOM 739 C C . GLU A 1 93 ? 0.600 4.647 10.063 1.00 96.56 93 GLU A C 1
ATOM 741 O O . GLU A 1 93 ? 0.235 5.113 11.144 1.00 96.56 93 GLU A O 1
ATOM 746 N N . VAL A 1 94 ? -0.199 4.638 8.990 1.00 95.69 94 VAL A N 1
ATOM 747 C CA . VAL A 1 94 ? -1.580 5.141 9.024 1.00 95.69 94 VAL A CA 1
ATOM 748 C C . VAL A 1 94 ? -2.503 4.186 9.770 1.00 95.69 94 VAL A C 1
ATOM 750 O O . VAL A 1 94 ? -3.267 4.642 10.621 1.00 95.69 94 VAL A O 1
ATOM 753 N N . ILE A 1 95 ? -2.412 2.882 9.493 1.00 95.50 95 ILE A N 1
ATOM 754 C CA . ILE A 1 95 ? -3.240 1.860 10.138 1.00 95.50 95 ILE A CA 1
ATOM 755 C C . ILE A 1 95 ? -3.011 1.876 11.647 1.00 95.50 95 ILE A C 1
ATOM 757 O O . ILE A 1 95 ? -3.968 2.020 12.401 1.00 95.50 95 ILE A O 1
ATOM 761 N N . ARG A 1 96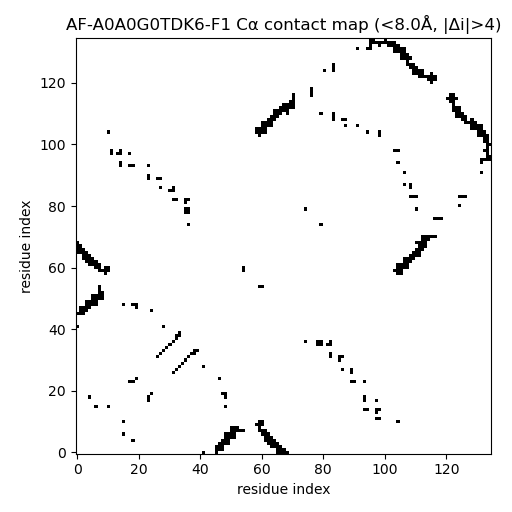 ? -1.750 1.824 12.089 1.00 95.06 96 ARG A N 1
ATOM 762 C CA . ARG A 1 96 ? -1.382 1.775 13.511 1.00 95.06 96 ARG A CA 1
ATOM 763 C C . ARG A 1 96 ? -2.016 2.899 14.337 1.00 95.06 96 ARG A C 1
ATOM 765 O O . ARG A 1 96 ? -2.500 2.638 15.431 1.00 95.06 96 ARG A O 1
ATOM 772 N N . LYS A 1 97 ? -2.075 4.118 13.786 1.00 94.12 97 LYS A N 1
ATOM 773 C CA . LYS A 1 97 ? -2.653 5.308 14.443 1.00 94.12 97 LYS A CA 1
ATOM 774 C C . LYS A 1 97 ? -4.177 5.273 14.592 1.00 94.12 97 LYS A C 1
ATOM 776 O O . LYS A 1 97 ? -4.722 6.096 15.319 1.00 94.12 97 LYS A O 1
ATOM 781 N N . HIS A 1 98 ? -4.856 4.386 13.866 1.00 93.69 98 HIS A N 1
ATOM 782 C CA . HIS A 1 98 ? -6.319 4.297 13.821 1.00 93.69 98 HIS A CA 1
ATOM 783 C C . HIS A 1 98 ? -6.857 2.971 14.365 1.00 93.69 98 HIS A C 1
ATOM 785 O O . HIS A 1 98 ? -8.059 2.729 14.284 1.00 93.69 98 HIS A O 1
ATOM 791 N N . LEU A 1 99 ? -5.982 2.124 14.908 1.00 91.75 99 LEU A N 1
ATOM 792 C CA . LEU A 1 99 ? -6.374 0.966 15.698 1.00 91.75 99 LEU A CA 1
ATOM 793 C C . LEU A 1 99 ? -6.558 1.374 17.163 1.00 91.75 99 LEU A C 1
ATOM 795 O O . LEU A 1 99 ? -5.941 2.323 17.644 1.00 91.75 99 LEU A O 1
ATOM 799 N N . SER A 1 100 ? -7.400 0.641 17.874 1.00 90.12 100 SER A N 1
ATOM 800 C CA . SER A 1 100 ? -7.558 0.717 19.326 1.00 90.12 100 SER A CA 1
ATOM 801 C C . SER A 1 100 ? -6.636 -0.296 20.018 1.00 90.12 100 SER A C 1
ATOM 803 O O . SER A 1 100 ? -6.216 -1.277 19.395 1.00 90.12 100 SER A O 1
ATOM 805 N N . PRO A 1 101 ? -6.322 -0.129 21.316 1.00 91.94 101 PRO A N 1
ATOM 806 C CA . PRO A 1 101 ? -5.549 -1.120 22.058 1.00 91.94 101 PRO A CA 1
ATOM 807 C C . PRO A 1 101 ? -6.149 -2.531 21.950 1.00 91.94 101 PRO A C 1
ATOM 809 O O . PRO A 1 101 ? -7.323 -2.738 22.243 1.00 91.94 101 PRO A O 1
ATOM 812 N N . GLY A 1 102 ? -5.329 -3.503 21.538 1.00 87.88 102 GLY A N 1
ATOM 813 C CA . GLY A 1 102 ? -5.738 -4.899 21.335 1.00 87.88 102 GLY A CA 1
ATOM 814 C C . GLY A 1 102 ? -6.294 -5.217 19.942 1.00 87.88 102 GLY A C 1
ATOM 815 O O . GLY A 1 102 ? -6.427 -6.394 19.611 1.00 87.88 102 GLY A O 1
ATOM 816 N N . GLU A 1 103 ? -6.561 -4.211 19.105 1.00 89.69 103 GLU A N 1
ATOM 817 C CA . GLU A 1 103 ? -6.967 -4.425 17.716 1.00 89.69 103 GLU A CA 1
ATOM 818 C C . GLU A 1 103 ? -5.769 -4.752 16.818 1.00 89.69 103 GLU A C 1
ATOM 820 O O . GLU A 1 103 ? -4.634 -4.308 17.036 1.00 89.69 103 GLU A O 1
ATOM 825 N N . LYS A 1 104 ? -6.057 -5.527 15.770 1.00 91.00 104 LYS A N 1
ATOM 826 C CA . LYS A 1 104 ? -5.117 -5.889 14.714 1.00 91.00 104 LYS A CA 1
ATOM 827 C C . LYS A 1 104 ? -5.763 -5.721 13.346 1.00 91.00 104 LYS A C 1
ATOM 829 O O . LYS A 1 104 ? -6.969 -5.902 13.203 1.00 91.00 104 LYS A O 1
ATOM 834 N N . CYS A 1 105 ? -4.948 -5.411 12.349 1.00 92.56 105 CYS A N 1
ATOM 835 C CA . CYS A 1 105 ? -5.344 -5.387 10.948 1.00 92.56 105 CYS A CA 1
ATOM 836 C C . CYS A 1 105 ? -4.270 -6.082 10.115 1.00 92.56 105 CYS A C 1
ATOM 838 O O . CYS A 1 105 ? -3.085 -5.765 10.235 1.00 92.56 105 CYS A O 1
ATOM 840 N N . GLN A 1 106 ? -4.672 -7.041 9.289 1.00 94.12 106 GLN A N 1
ATOM 841 C CA . GLN A 1 106 ? -3.774 -7.698 8.356 1.00 94.12 106 GLN A CA 1
ATOM 842 C C . GLN A 1 106 ? -3.559 -6.798 7.135 1.00 94.12 106 GLN A C 1
ATOM 844 O O . GLN A 1 106 ? -4.516 -6.404 6.471 1.00 94.12 106 GLN A O 1
ATOM 849 N N . LEU A 1 107 ? -2.307 -6.462 6.836 1.00 95.06 107 LEU A N 1
ATOM 850 C CA . LEU A 1 107 ? -1.936 -5.639 5.691 1.00 95.06 107 LEU A CA 1
ATOM 851 C C . LEU A 1 107 ? -1.308 -6.512 4.604 1.00 95.06 107 LEU A C 1
ATOM 853 O O . LEU A 1 107 ? -0.300 -7.180 4.834 1.00 95.06 107 LEU A O 1
ATOM 857 N N . PHE A 1 108 ? -1.891 -6.453 3.411 1.00 95.25 108 PHE A N 1
ATOM 858 C CA . PHE A 1 108 ? -1.378 -7.072 2.193 1.00 95.25 108 PHE A CA 1
ATOM 859 C C . PHE A 1 108 ? -0.907 -5.968 1.254 1.00 95.25 108 PHE A C 1
ATOM 861 O O . PHE A 1 108 ? -1.667 -5.040 0.978 1.00 95.25 108 PHE A O 1
ATOM 868 N N . VAL A 1 109 ? 0.320 -6.055 0.742 1.00 96.75 109 VAL A N 1
ATOM 869 C CA . VAL A 1 109 ? 0.854 -5.055 -0.193 1.00 96.75 109 VAL A CA 1
ATOM 870 C C . VAL A 1 109 ? 1.426 -5.739 -1.420 1.00 96.75 109 VAL A C 1
ATOM 872 O O . VAL A 1 109 ? 2.258 -6.639 -1.320 1.00 96.75 109 VAL A O 1
ATOM 875 N N . SER A 1 110 ? 0.980 -5.282 -2.587 1.00 96.81 110 SER A N 1
ATOM 876 C CA . SER A 1 110 ? 1.375 -5.832 -3.878 1.00 96.81 110 SER A CA 1
ATOM 877 C C . SER A 1 110 ? 1.671 -4.742 -4.907 1.00 96.81 110 SER A C 1
ATOM 879 O O . SER A 1 110 ? 1.054 -3.668 -4.945 1.00 96.81 110 SER A O 1
ATOM 881 N N . LEU A 1 111 ? 2.623 -5.043 -5.785 1.00 96.69 111 LEU A N 1
ATOM 882 C CA . LEU A 1 111 ? 3.027 -4.220 -6.914 1.00 96.69 111 LEU A CA 1
ATOM 883 C C . LEU A 1 111 ? 2.921 -5.048 -8.200 1.00 96.69 111 LEU A C 1
ATOM 885 O O . LEU A 1 111 ? 3.665 -6.003 -8.404 1.00 96.69 111 LEU A O 1
ATOM 889 N N . MET A 1 112 ? 2.002 -4.662 -9.085 1.00 95.25 112 MET A N 1
ATOM 890 C CA . MET A 1 112 ? 1.819 -5.281 -10.398 1.00 95.25 112 MET A CA 1
ATOM 891 C C . MET A 1 112 ? 2.514 -4.452 -11.478 1.00 95.25 112 MET A C 1
ATOM 893 O O . MET A 1 112 ? 2.058 -3.363 -11.865 1.00 95.25 112 MET A O 1
ATOM 897 N N . LEU A 1 113 ? 3.618 -4.997 -11.971 1.00 93.06 113 LEU A N 1
ATOM 898 C CA . LEU A 1 113 ? 4.431 -4.451 -13.044 1.00 93.06 113 LEU A CA 1
ATOM 899 C C . LEU A 1 113 ? 3.858 -4.844 -14.416 1.00 93.06 113 LEU A C 1
ATOM 901 O O . LEU A 1 113 ? 3.171 -5.856 -14.553 1.00 93.06 113 LEU A O 1
ATOM 905 N N . ASP A 1 114 ? 4.139 -4.054 -15.456 1.00 91.44 114 ASP A N 1
ATOM 906 C CA . ASP A 1 114 ? 3.721 -4.392 -16.830 1.00 91.44 114 ASP A CA 1
ATOM 907 C C . ASP A 1 114 ? 4.493 -5.581 -17.434 1.00 91.44 114 ASP A C 1
ATOM 909 O O . ASP A 1 114 ? 4.032 -6.197 -18.394 1.00 91.44 114 ASP A O 1
ATOM 913 N N . ARG A 1 115 ? 5.657 -5.906 -16.865 1.00 90.44 115 ARG A N 1
ATOM 914 C CA . ARG A 1 115 ? 6.507 -7.060 -17.179 1.00 90.44 115 ARG A CA 1
ATOM 915 C C . ARG A 1 115 ? 7.395 -7.392 -15.976 1.00 90.44 115 ARG A C 1
ATOM 917 O O . ARG A 1 115 ? 7.569 -6.549 -15.098 1.00 90.44 115 ARG A O 1
ATOM 924 N N . ALA A 1 116 ? 7.985 -8.585 -15.953 1.00 89.56 116 ALA A N 1
ATOM 925 C CA . ALA A 1 116 ? 8.976 -8.935 -14.937 1.00 89.56 116 ALA A CA 1
ATOM 926 C C . ALA A 1 116 ? 10.237 -8.052 -15.086 1.00 89.56 116 ALA A C 1
ATOM 928 O O . ALA A 1 116 ? 10.705 -7.843 -16.213 1.00 89.56 116 ALA A O 1
ATOM 929 N N . PRO A 1 117 ? 10.777 -7.488 -13.993 1.00 88.38 117 PRO A N 1
ATOM 930 C CA . PRO A 1 117 ? 12.024 -6.743 -14.029 1.00 88.38 117 PRO A CA 1
ATOM 931 C C . PRO A 1 117 ? 13.207 -7.708 -14.185 1.00 88.38 117 PRO A C 1
ATOM 933 O O . PRO A 1 117 ? 13.074 -8.926 -14.074 1.00 88.38 117 PRO A O 1
ATOM 936 N N . LEU A 1 118 ? 14.383 -7.165 -14.498 1.00 85.56 118 LEU A N 1
ATOM 937 C CA . LEU A 1 118 ? 15.557 -7.987 -14.777 1.00 85.56 118 LEU A CA 1
ATOM 938 C C . LEU A 1 118 ? 15.917 -8.849 -13.557 1.00 85.56 118 LEU A C 1
ATOM 940 O O . LEU A 1 118 ? 16.099 -8.312 -12.463 1.00 85.56 118 LEU A O 1
ATOM 944 N N . GLY A 1 119 ? 16.055 -10.158 -13.778 1.00 83.88 119 GLY A N 1
ATOM 945 C CA . GLY A 1 119 ? 16.405 -11.133 -12.742 1.00 83.88 119 GLY A CA 1
ATOM 946 C C . GLY A 1 119 ? 15.216 -11.699 -11.960 1.00 83.88 119 GLY A C 1
ATOM 947 O O . GLY A 1 119 ? 15.421 -12.625 -11.185 1.00 83.88 119 GLY A O 1
ATOM 948 N N . GLU A 1 120 ? 13.997 -11.207 -12.189 1.00 88.44 120 GLU A N 1
ATOM 949 C CA . GLU A 1 120 ? 12.783 -11.728 -11.554 1.00 88.44 120 GLU A CA 1
ATOM 950 C C . GLU A 1 120 ? 12.010 -12.656 -12.499 1.00 88.44 120 GLU A C 1
ATOM 952 O O . GLU A 1 12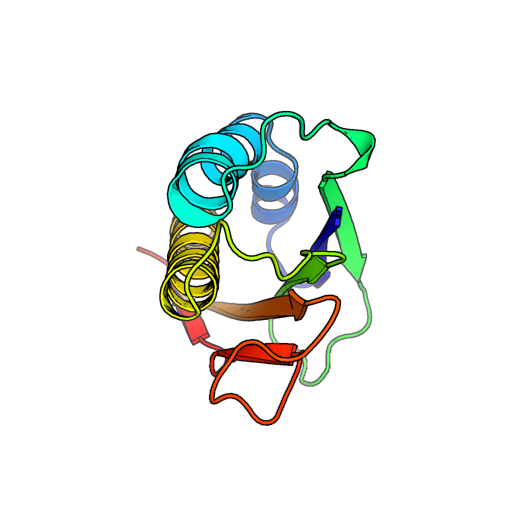0 ? 12.007 -12.484 -13.720 1.00 88.44 120 GLU A O 1
ATOM 957 N N . SER A 1 121 ? 11.310 -13.634 -11.925 1.00 88.56 121 SER A N 1
ATOM 958 C CA . SER A 1 121 ? 10.454 -14.579 -12.659 1.00 88.56 121 SER A CA 1
ATOM 959 C C . SER A 1 121 ? 9.009 -14.092 -12.819 1.00 88.56 121 SER A C 1
ATOM 961 O O . SER A 1 121 ? 8.257 -14.642 -13.623 1.00 88.56 121 SER A O 1
ATOM 963 N N . SER A 1 122 ? 8.620 -13.056 -12.071 1.00 92.06 122 SER A N 1
ATOM 964 C CA . SER A 1 122 ? 7.245 -12.577 -11.955 1.00 92.06 122 SER A CA 1
ATOM 965 C C . SER A 1 122 ? 7.153 -11.066 -12.174 1.00 92.06 122 SER A C 1
ATOM 967 O O . SER A 1 122 ? 8.046 -10.304 -11.805 1.00 92.06 122 SER A O 1
ATOM 969 N N . SER A 1 123 ? 6.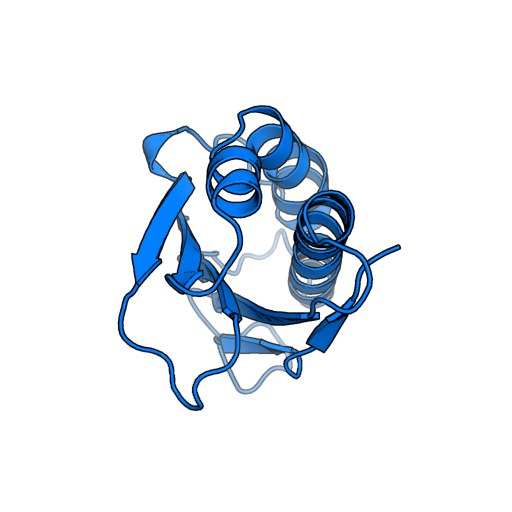048 -10.618 -12.774 1.00 92.44 123 SER A N 1
ATOM 970 C CA . SER A 1 123 ? 5.658 -9.201 -12.824 1.00 92.44 123 SER A CA 1
ATOM 971 C C . SER A 1 123 ? 4.847 -8.764 -11.601 1.00 92.44 123 SER A C 1
ATOM 973 O O . SER A 1 123 ? 4.551 -7.581 -11.445 1.00 92.44 123 SER A O 1
ATOM 975 N N . LEU A 1 124 ? 4.476 -9.709 -10.743 1.00 94.69 124 LEU A N 1
ATOM 976 C CA . LEU A 1 124 ? 3.827 -9.479 -9.464 1.00 94.69 124 LEU A CA 1
ATOM 977 C C . LEU A 1 124 ? 4.887 -9.556 -8.366 1.00 94.69 124 LEU A C 1
ATOM 979 O O . LEU A 1 124 ? 5.503 -10.608 -8.187 1.00 94.69 124 LEU A O 1
ATOM 983 N N . LEU A 1 125 ? 5.093 -8.444 -7.662 1.00 93.81 125 LEU A N 1
ATOM 984 C CA . LEU A 1 125 ? 5.902 -8.389 -6.448 1.00 93.81 125 LEU A CA 1
ATOM 985 C C . LEU A 1 125 ? 4.965 -8.258 -5.249 1.00 93.81 125 LEU A C 1
ATOM 987 O O . LEU A 1 125 ? 4.156 -7.329 -5.189 1.00 93.81 125 LEU A O 1
ATOM 991 N N . GLU A 1 126 ? 5.082 -9.182 -4.308 1.00 92.12 126 GLU A N 1
ATOM 992 C CA . GLU A 1 126 ? 4.242 -9.270 -3.115 1.00 92.12 126 GLU A CA 1
ATOM 993 C C . GLU A 1 126 ? 5.123 -9.492 -1.894 1.00 92.12 126 GLU A C 1
ATOM 995 O O . GLU A 1 126 ? 6.179 -10.122 -1.983 1.00 92.12 126 GLU A O 1
ATOM 1000 N N . ARG A 1 127 ? 4.694 -8.945 -0.758 1.00 87.50 127 ARG A N 1
ATOM 1001 C CA . ARG A 1 127 ? 5.285 -9.254 0.545 1.00 87.50 127 ARG A CA 1
ATOM 1002 C C . ARG A 1 127 ? 4.373 -10.205 1.295 1.00 87.50 127 ARG A C 1
ATOM 1004 O O . ARG A 1 127 ? 3.162 -10.225 1.060 1.00 87.50 127 ARG A O 1
ATOM 1011 N N . ASP A 1 128 ? 4.965 -10.955 2.216 1.00 91.88 128 ASP A N 1
ATOM 1012 C CA . ASP A 1 128 ? 4.182 -11.734 3.162 1.00 91.88 128 ASP A CA 1
ATOM 1013 C C . ASP A 1 128 ? 3.240 -10.798 3.936 1.00 91.88 128 ASP A C 1
ATOM 1015 O O . ASP A 1 128 ? 3.659 -9.708 4.343 1.00 91.88 128 ASP A O 1
ATOM 1019 N N . PRO A 1 129 ? 1.972 -11.189 4.145 1.00 90.44 129 PRO A N 1
ATOM 1020 C CA . PRO A 1 129 ? 1.030 -10.361 4.882 1.00 90.44 129 PRO A CA 1
ATOM 1021 C C . PRO A 1 129 ? 1.531 -10.105 6.302 1.00 90.44 129 PRO A C 1
ATOM 1023 O O . PRO A 1 129 ? 1.958 -11.034 6.992 1.00 90.44 129 PRO A O 1
ATOM 1026 N N . ILE A 1 130 ? 1.415 -8.865 6.772 1.00 94.31 130 ILE A N 1
ATOM 1027 C CA . ILE A 1 130 ? 1.831 -8.493 8.129 1.00 94.31 130 ILE A CA 1
ATOM 1028 C C . ILE A 1 130 ? 0.630 -8.168 9.012 1.00 94.31 130 ILE A C 1
ATOM 1030 O O . ILE A 1 130 ? -0.386 -7.658 8.542 1.00 94.31 130 ILE A O 1
ATOM 1034 N N . TYR A 1 131 ? 0.764 -8.407 10.316 1.00 93.31 131 TYR A N 1
ATOM 1035 C CA . TYR A 1 131 ? -0.203 -7.936 11.304 1.00 93.31 131 TYR A CA 1
ATOM 1036 C C . TYR A 1 131 ? 0.213 -6.570 11.833 1.00 93.31 131 TYR A C 1
ATOM 1038 O O . TYR A 1 131 ? 1.197 -6.435 12.565 1.00 93.31 131 TYR A O 1
ATOM 1046 N N . VAL A 1 132 ? -0.559 -5.549 11.478 1.00 94.50 132 VAL A N 1
ATOM 1047 C CA . VAL A 1 132 ? -0.424 -4.222 12.065 1.00 94.50 132 VAL A CA 1
ATOM 1048 C C . VAL A 1 132 ? -1.205 -4.202 13.370 1.00 94.50 132 VAL A C 1
ATOM 1050 O O . VAL A 1 132 ? -2.420 -4.387 13.383 1.00 94.50 132 VAL A O 1
ATOM 1053 N N . MET A 1 133 ? -0.488 -3.981 14.466 1.00 92.06 133 MET A N 1
ATOM 1054 C CA . MET A 1 133 ? -1.046 -3.799 15.804 1.00 92.06 133 MET A CA 1
ATOM 1055 C C . MET A 1 133 ? -1.058 -2.311 16.164 1.00 92.06 133 MET A C 1
ATOM 1057 O O . MET A 1 133 ? -0.254 -1.540 15.623 1.00 92.06 133 MET A O 1
ATOM 1061 N N . PHE A 1 134 ? -1.923 -1.937 17.108 1.00 89.56 134 PHE A N 1
ATOM 1062 C CA . PHE A 1 134 ? -1.880 -0.635 17.779 1.00 89.56 134 PHE A CA 1
ATOM 1063 C C . PHE A 1 134 ? -0.471 -0.287 18.288 1.00 89.56 134 PHE A C 1
ATOM 1065 O O . PHE A 1 134 ? 0.262 -1.165 18.752 1.00 89.56 134 PHE A O 1
ATOM 1072 N N . GLY A 1 135 ? -0.106 0.995 18.228 1.00 77.12 135 GLY A N 1
ATOM 1073 C CA . GLY A 1 135 ? 1.145 1.520 18.771 1.00 77.12 135 GLY A CA 1
ATOM 1074 C C . GLY A 1 135 ? 1.340 2.999 18.508 1.00 77.12 135 GLY A C 1
ATOM 1075 O O . GLY A 1 135 ? 0.379 3.657 18.054 1.00 77.12 135 GLY A O 1
#

Sequence (135 aa):
MKLKAVVHESCPEGLLKALQSINLRNDVLERVLRKHLRVGKFGPAEFYVQHCDLAIGNEPMCEVRLTGVSVNTRRATYDFHSALEELERVYTEVIRKHLSPGEKCQLFVSLMLDRAPLGESSSLLERDPIYVMFG

Nearest PDB structures (foldseek):
  8vg7-assembly1_A  TM=5.371E-01  e=3.593E-03  Homo sapiens
  1f37-assembly1_B  TM=2.546E-01  e=3.287E+00  Aquifex aeolicus
  1m2d-assembly1_B  TM=2.418E-01  e=9.112E+00  Aquifex aeolicus

Radius of gyration: 14.7 Å; Cα contacts (8 Å, |Δi|>4): 245; chains: 1; bounding box: 34×29×40 Å

Solvent-accessible surface area (backbone atoms only — not comparable to full-atom values): 7437 Å² total; per-residue (Å²): 96,38,39,40,36,38,35,30,69,77,40,54,72,63,36,57,55,52,68,67,28,70,64,52,54,49,49,45,42,53,65,18,35,36,66,40,64,66,51,89,81,85,58,72,89,33,52,48,75,43,81,34,86,83,60,91,78,85,57,25,34,35,40,38,38,39,33,59,41,75,73,51,96,91,56,58,58,65,30,57,53,51,24,51,53,44,46,46,49,56,50,44,60,55,49,20,70,43,43,51,90,89,41,62,32,39,40,36,46,36,39,34,36,71,46,50,45,84,96,50,96,48,31,66,48,72,57,84,71,41,77,42,47,43,110

Secondary structure (DSSP, 8-state):
-EEEEEEETTS-HHHHHHHTSHHHHHHIIIIIIITTT--S---GGGEEEEEES--SSSS-EEEEEEEEE---TTS-HHHHHHHHHHHHHHHHHHHHTTPPTT-EEEEEEEEEESSPPTT-S-SEEEPPPEEEEP-

Foldseek 3Di:
DAKEKEWEPPADPQLQVLLLDPVLVVQLVPQACCPLLVDDDDDPVRYYYHYDPDDDPPATEMEIEAEAREDDPVHAPVSQVSNQVSNQVSSLVSSQQRDDAPHKYKYWTKYQYPDAGPPDPDSIDTDDIDIRHHD